Protein AF-A0A971UGU1-F1 (afdb_monomer)

Structure (mmCIF, N/CA/C/O backbone):
data_AF-A0A971UGU1-F1
#
_entry.id   AF-A0A971UGU1-F1
#
loop_
_atom_site.group_PDB
_atom_site.id
_atom_site.type_symbol
_atom_site.label_atom_id
_atom_site.label_alt_id
_atom_site.label_comp_id
_atom_site.label_asym_id
_atom_site.label_entity_id
_atom_site.label_seq_id
_atom_site.pdbx_PDB_ins_code
_atom_site.Cartn_x
_atom_site.Cartn_y
_atom_site.Cartn_z
_atom_site.occupancy
_atom_site.B_iso_or_equiv
_atom_site.auth_seq_id
_atom_site.auth_comp_id
_atom_site.auth_asym_id
_atom_site.auth_atom_id
_atom_site.pdbx_PDB_model_num
ATOM 1 N N . MET A 1 1 ? -2.431 -9.824 10.066 1.00 66.00 1 MET A N 1
ATOM 2 C CA . MET A 1 1 ? -1.929 -8.509 10.517 1.00 66.00 1 MET A CA 1
ATOM 3 C C . MET A 1 1 ? -3.116 -7.564 10.524 1.00 66.00 1 MET A C 1
ATOM 5 O O . MET A 1 1 ? -3.843 -7.579 9.539 1.00 66.00 1 MET A O 1
ATOM 9 N N . ASN A 1 2 ? -3.382 -6.864 11.628 1.00 77.38 2 ASN A N 1
ATO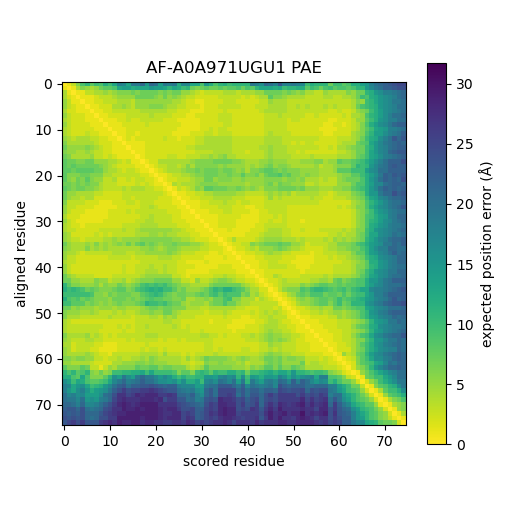M 10 C CA . ASN A 1 2 ? -4.512 -5.938 11.718 1.00 77.38 2 ASN A CA 1
ATOM 11 C C . ASN A 1 2 ? -3.994 -4.546 11.347 1.00 77.38 2 ASN A C 1
ATOM 13 O O . ASN A 1 2 ? -3.145 -4.025 12.063 1.00 77.38 2 ASN A O 1
ATOM 17 N N . VAL A 1 3 ? -4.415 -4.025 10.199 1.00 86.44 3 VAL A N 1
ATOM 18 C CA . VAL A 1 3 ? -3.965 -2.736 9.665 1.00 86.44 3 VAL A CA 1
ATOM 19 C C . VAL A 1 3 ? -5.171 -1.838 9.440 1.00 86.44 3 VAL A C 1
ATOM 21 O O . VAL A 1 3 ? -6.260 -2.337 9.155 1.00 86.44 3 VAL A O 1
ATOM 24 N N . GLN A 1 4 ? -4.993 -0.533 9.592 1.00 90.50 4 GLN A N 1
ATOM 25 C CA . GLN A 1 4 ? -6.066 0.453 9.534 1.00 90.50 4 GLN A CA 1
ATOM 26 C C . GLN A 1 4 ? -5.688 1.627 8.637 1.00 90.50 4 GLN A C 1
ATOM 28 O O . GLN A 1 4 ? -4.516 1.885 8.369 1.00 90.50 4 GLN A O 1
ATOM 33 N N . LYS A 1 5 ? -6.704 2.356 8.171 1.00 91.31 5 LYS A N 1
ATOM 34 C CA . LYS A 1 5 ? -6.504 3.614 7.452 1.00 91.31 5 LYS A CA 1
ATOM 35 C C . LYS A 1 5 ? -5.646 4.574 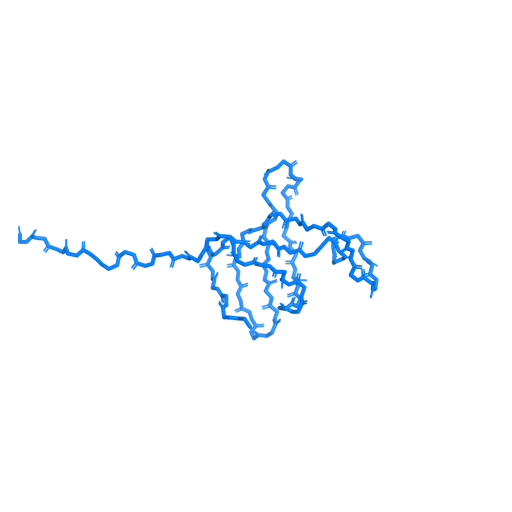8.285 1.00 91.31 5 LYS A C 1
ATOM 37 O O . LYS A 1 5 ? -5.923 4.778 9.462 1.00 91.31 5 LYS A O 1
ATOM 42 N N . GLY A 1 6 ? -4.642 5.171 7.652 1.00 89.88 6 GLY A N 1
ATOM 43 C CA . GLY A 1 6 ? -3.667 6.069 8.270 1.00 89.88 6 GLY A CA 1
ATOM 44 C C . GLY A 1 6 ? -2.418 5.371 8.815 1.00 89.88 6 GLY A C 1
ATOM 45 O O . GLY A 1 6 ? -1.446 6.054 9.136 1.00 89.88 6 GLY A O 1
ATOM 46 N N . ASP A 1 7 ? -2.392 4.035 8.892 1.00 90.62 7 ASP A N 1
ATOM 47 C CA . ASP A 1 7 ? -1.174 3.321 9.274 1.00 90.62 7 ASP A CA 1
ATOM 48 C C . ASP A 1 7 ? -0.093 3.496 8.207 1.00 90.62 7 ASP A C 1
ATOM 50 O O . ASP A 1 7 ? -0.352 3.444 6.999 1.00 90.62 7 ASP A O 1
ATOM 54 N N . ARG A 1 8 ? 1.155 3.617 8.663 1.00 91.50 8 ARG A N 1
ATOM 55 C CA . ARG A 1 8 ? 2.327 3.559 7.788 1.00 91.50 8 ARG A CA 1
ATOM 56 C C . ARG A 1 8 ? 2.891 2.154 7.802 1.00 91.50 8 ARG A C 1
ATOM 58 O O . ARG A 1 8 ? 3.204 1.611 8.864 1.00 91.50 8 ARG A O 1
ATOM 65 N N . VAL A 1 9 ? 3.056 1.572 6.625 1.00 92.19 9 VAL A N 1
ATOM 66 C CA . VAL A 1 9 ? 3.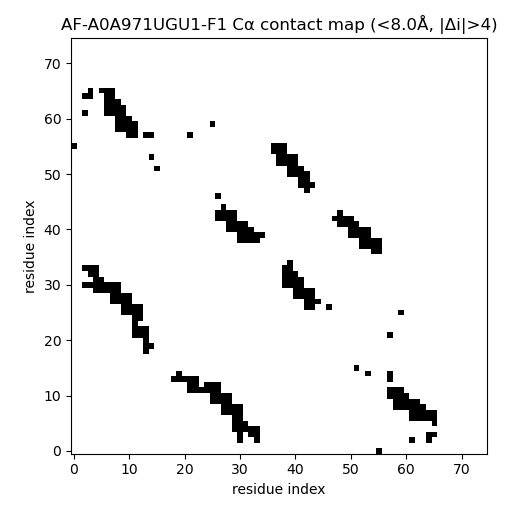468 0.183 6.428 1.00 92.19 9 VAL A CA 1
ATOM 67 C C . VAL A 1 9 ? 4.599 0.072 5.414 1.00 92.19 9 VAL A C 1
ATOM 69 O O . VAL A 1 9 ? 4.763 0.913 4.537 1.00 92.19 9 VAL A O 1
ATOM 72 N N . LEU A 1 10 ? 5.378 -0.998 5.520 1.00 93.19 10 LEU A N 1
ATOM 73 C CA . LEU A 1 10 ? 6.264 -1.464 4.463 1.00 93.19 10 LEU A CA 1
ATOM 74 C C . LEU A 1 10 ? 5.532 -2.536 3.665 1.00 93.19 10 LEU A C 1
ATOM 76 O O . LEU A 1 10 ? 5.180 -3.587 4.206 1.00 93.19 10 LEU A O 1
ATOM 80 N N . VAL A 1 11 ? 5.322 -2.270 2.382 1.00 92.75 11 VAL A N 1
ATOM 81 C CA . VAL A 1 11 ? 4.706 -3.212 1.447 1.00 92.75 11 VAL A CA 1
ATOM 82 C C . VAL A 1 11 ? 5.786 -3.749 0.530 1.00 92.75 11 VAL A C 1
ATOM 84 O O . VAL A 1 11 ? 6.593 -2.983 0.018 1.00 92.75 11 VAL A O 1
ATOM 87 N N . ASN A 1 12 ? 5.817 -5.055 0.303 1.00 94.44 12 ASN A N 1
ATOM 88 C CA . ASN A 1 12 ? 6.762 -5.655 -0.627 1.00 94.44 12 ASN A CA 1
ATOM 89 C C . ASN A 1 12 ? 6.676 -4.979 -2.006 1.00 94.44 12 ASN A C 1
ATOM 91 O O . ASN A 1 12 ? 5.580 -4.652 -2.460 1.00 94.44 12 ASN A O 1
ATOM 95 N N . VAL A 1 13 ? 7.801 -4.796 -2.705 1.00 91.88 13 VAL A N 1
ATOM 96 C CA . VAL A 1 13 ? 7.778 -4.115 -4.013 1.00 91.88 13 VAL A CA 1
ATOM 97 C C . VAL A 1 13 ? 7.096 -4.948 -5.117 1.00 91.88 13 VAL A C 1
ATOM 99 O O . VAL A 1 13 ? 6.674 -4.401 -6.131 1.00 91.88 13 VAL A O 1
ATOM 102 N N . ALA A 1 14 ? 6.922 -6.263 -4.924 1.00 91.94 14 ALA A N 1
ATOM 103 C CA . ALA A 1 14 ? 6.330 -7.178 -5.907 1.00 91.94 14 ALA A CA 1
ATOM 104 C C . ALA A 1 14 ? 5.019 -6.686 -6.574 1.00 91.94 14 ALA A C 1
ATOM 106 O O . ALA A 1 14 ? 4.989 -6.648 -7.807 1.00 91.94 14 ALA A O 1
ATOM 107 N N . PRO A 1 15 ? 3.969 -6.261 -5.836 1.00 87.94 15 PRO A N 1
ATOM 108 C CA . PRO A 1 15 ? 2.749 -5.696 -6.421 1.00 87.94 15 PRO A CA 1
ATOM 109 C C . PRO A 1 15 ? 2.968 -4.442 -7.279 1.00 87.94 15 PRO A C 1
ATOM 111 O O . PRO A 1 15 ? 2.205 -4.215 -8.212 1.00 87.94 15 PRO A O 1
ATOM 114 N N . PHE A 1 16 ? 4.008 -3.650 -7.012 1.00 87.25 16 PHE A N 1
ATOM 115 C CA . PHE A 1 16 ? 4.296 -2.416 -7.752 1.00 87.25 16 PHE A CA 1
ATOM 116 C C . PHE A 1 16 ? 4.993 -2.675 -9.092 1.00 87.25 16 PHE A C 1
ATOM 118 O O . PHE A 1 16 ? 4.867 -1.878 -10.016 1.00 87.25 16 PHE A O 1
ATOM 125 N N . ILE A 1 17 ? 5.710 -3.795 -9.207 1.00 88.69 17 ILE A N 1
ATOM 126 C CA . ILE A 1 17 ? 6.437 -4.200 -10.422 1.00 88.69 17 ILE A CA 1
ATOM 127 C C . ILE A 1 17 ? 5.774 -5.382 -11.144 1.00 88.69 17 ILE A C 1
ATOM 129 O O . ILE A 1 17 ? 6.404 -6.017 -11.987 1.00 88.69 17 ILE A O 1
ATOM 133 N N . ALA A 1 18 ? 4.531 -5.718 -10.782 1.00 87.38 18 ALA A N 1
ATOM 134 C CA . ALA A 1 18 ? 3.790 -6.870 -11.302 1.00 87.38 18 ALA A CA 1
ATOM 135 C C . ALA A 1 18 ? 4.550 -8.213 -11.188 1.00 87.38 18 ALA A C 1
ATOM 137 O O . ALA A 1 18 ? 4.429 -9.093 -12.042 1.00 87.38 18 ALA A O 1
ATOM 138 N N . SER A 1 19 ? 5.337 -8.394 -10.122 1.00 88.69 19 SER A N 1
ATOM 139 C CA . SER A 1 19 ? 6.071 -9.638 -9.878 1.00 88.69 19 SER A CA 1
ATOM 140 C C . SER A 1 19 ? 5.209 -10.649 -9.126 1.00 88.69 19 SER A C 1
ATOM 142 O O . SER A 1 19 ? 4.607 -10.339 -8.100 1.00 88.69 19 SER A O 1
ATOM 144 N N . ALA A 1 20 ? 5.215 -11.899 -9.589 1.00 87.56 20 ALA A N 1
ATOM 145 C CA . ALA A 1 20 ? 4.557 -13.012 -8.901 1.00 87.56 20 ALA A CA 1
ATOM 146 C C . ALA A 1 20 ? 5.332 -13.504 -7.661 1.00 87.56 20 ALA A C 1
ATOM 148 O O . ALA A 1 20 ? 4.846 -14.358 -6.922 1.00 87.56 20 ALA A O 1
ATOM 149 N N . ARG A 1 21 ? 6.558 -13.009 -7.437 1.00 90.12 21 ARG A N 1
ATOM 150 C CA . ARG A 1 21 ? 7.431 -13.432 -6.335 1.00 90.12 21 ARG A CA 1
ATOM 151 C C . ARG A 1 21 ? 7.716 -12.264 -5.404 1.00 90.12 21 ARG A C 1
ATOM 153 O O . ARG A 1 21 ? 8.028 -11.169 -5.871 1.00 90.12 21 ARG A O 1
ATOM 160 N N . ARG A 1 22 ? 7.706 -12.532 -4.093 1.00 89.50 22 ARG A N 1
ATOM 161 C CA . ARG A 1 22 ? 8.207 -11.591 -3.082 1.00 89.50 22 ARG A CA 1
ATOM 162 C C . ARG A 1 22 ? 9.641 -11.187 -3.404 1.00 89.50 22 ARG A C 1
ATOM 164 O O . ARG A 1 22 ? 10.482 -12.033 -3.703 1.00 89.50 22 ARG A O 1
ATOM 171 N N . GLN A 1 23 ? 9.887 -9.891 -3.337 1.00 92.38 23 GLN A N 1
ATOM 172 C CA . GLN A 1 23 ? 11.202 -9.289 -3.492 1.00 92.38 23 GLN A CA 1
ATOM 173 C C . GLN A 1 23 ? 11.832 -9.040 -2.118 1.00 92.38 23 GLN A C 1
ATOM 175 O O . GLN A 1 23 ? 11.155 -9.142 -1.094 1.00 92.38 23 GLN A O 1
ATOM 180 N N . ARG A 1 24 ? 13.134 -8.740 -2.092 1.00 90.69 24 ARG A N 1
ATOM 181 C CA . ARG A 1 24 ? 13.849 -8.402 -0.847 1.00 90.69 24 ARG A CA 1
ATOM 182 C C . ARG A 1 24 ? 13.543 -6.985 -0.362 1.00 90.69 24 ARG A C 1
ATOM 184 O O . ARG A 1 24 ? 13.701 -6.716 0.823 1.00 90.69 24 ARG A O 1
ATOM 191 N N . ASP A 1 25 ? 13.105 -6.125 -1.273 1.00 90.19 25 ASP A N 1
ATOM 192 C CA . ASP A 1 25 ? 12.828 -4.718 -1.020 1.00 90.19 25 ASP A CA 1
ATOM 193 C C . ASP A 1 25 ? 11.347 -4.472 -0.706 1.00 90.19 25 ASP A C 1
ATOM 195 O O . ASP A 1 25 ? 10.444 -5.136 -1.237 1.00 90.19 25 ASP A O 1
ATOM 199 N N . SER A 1 26 ? 11.105 -3.461 0.125 1.00 91.56 26 SER A N 1
ATOM 200 C CA . SER A 1 26 ? 9.770 -2.999 0.502 1.00 91.56 26 SER A CA 1
ATOM 201 C C . SER A 1 26 ? 9.676 -1.484 0.322 1.00 91.56 26 SER A C 1
ATOM 203 O O . SER A 1 26 ? 10.648 -0.755 0.514 1.00 91.56 26 SER A O 1
ATOM 205 N N . VAL A 1 27 ? 8.487 -1.012 -0.031 1.00 90.88 27 VAL A N 1
ATOM 206 C CA . VAL A 1 27 ? 8.166 0.390 -0.276 1.00 90.88 27 VAL A CA 1
ATOM 207 C C . VAL A 1 27 ? 7.390 0.941 0.924 1.00 90.88 27 VAL A C 1
ATOM 209 O O . VAL A 1 27 ? 6.414 0.308 1.350 1.00 90.88 27 VAL A O 1
ATOM 212 N N . PRO A 1 28 ? 7.790 2.094 1.490 1.00 91.88 28 PRO A N 1
ATOM 213 C CA . PRO A 1 28 ? 7.011 2.764 2.522 1.00 91.88 28 PRO A CA 1
ATOM 214 C C . PRO A 1 28 ? 5.704 3.278 1.925 1.00 91.88 28 PRO A C 1
ATOM 216 O O . PRO A 1 28 ? 5.702 4.002 0.928 1.00 91.88 28 PRO A O 1
ATOM 219 N N . CYS A 1 29 ? 4.592 2.889 2.536 1.00 92.62 29 CYS A N 1
ATOM 220 C CA . CYS A 1 29 ? 3.263 3.271 2.097 1.00 92.62 29 CYS A CA 1
ATOM 221 C C . CYS A 1 29 ? 2.381 3.687 3.277 1.00 92.62 29 CYS A C 1
ATOM 223 O O . CYS A 1 29 ? 2.563 3.222 4.401 1.00 92.62 29 CYS A O 1
ATOM 225 N N . GLU A 1 30 ? 1.392 4.525 3.001 1.00 93.56 30 GLU A N 1
ATOM 226 C CA . GLU A 1 30 ? 0.297 4.851 3.911 1.00 93.56 30 GLU A CA 1
ATOM 227 C C . GLU A 1 30 ? -0.969 4.115 3.486 1.00 93.56 30 GLU A C 1
ATOM 229 O O . GLU A 1 30 ? -1.269 4.015 2.297 1.00 93.56 30 GLU A O 1
ATOM 234 N N . ILE A 1 31 ? -1.721 3.590 4.447 1.00 93.06 31 ILE A N 1
ATOM 235 C CA . ILE A 1 31 ? -2.987 2.923 4.161 1.00 93.06 31 ILE A CA 1
ATOM 236 C C . ILE A 1 31 ? -4.088 3.963 3.979 1.00 93.06 31 ILE A C 1
ATOM 238 O O . ILE A 1 31 ? -4.460 4.663 4.916 1.00 93.06 31 ILE A O 1
ATOM 242 N N . LEU A 1 32 ? -4.671 4.009 2.786 1.00 93.50 32 LEU A N 1
ATOM 243 C CA . LEU A 1 32 ? -5.806 4.874 2.478 1.00 93.50 32 LEU A CA 1
ATOM 244 C C . LEU A 1 32 ? -7.144 4.211 2.806 1.00 93.50 32 LEU A C 1
ATOM 246 O O . LEU A 1 32 ? -8.088 4.888 3.217 1.00 93.50 32 LEU A O 1
ATOM 250 N N . GLU A 1 33 ? -7.234 2.896 2.602 1.00 94.25 33 GLU A N 1
ATOM 251 C CA . GLU A 1 33 ? -8.474 2.132 2.741 1.00 94.25 33 GLU A CA 1
ATOM 252 C C . GLU A 1 33 ? -8.184 0.650 3.005 1.00 94.25 33 GLU A C 1
ATOM 254 O O . GLU A 1 33 ? -7.179 0.108 2.542 1.00 94.25 33 GLU A O 1
ATOM 259 N N . VAL A 1 34 ? -9.076 -0.015 3.738 1.00 92.62 34 VAL A N 1
ATOM 260 C CA . VAL A 1 34 ? -9.022 -1.457 4.004 1.00 92.62 34 VAL A CA 1
ATOM 261 C C . VAL A 1 34 ? -10.361 -2.059 3.597 1.00 92.62 34 VAL A C 1
ATOM 263 O O . VAL A 1 34 ? -11.395 -1.660 4.124 1.00 92.62 34 VAL A O 1
ATOM 266 N N . ASP A 1 35 ? -10.324 -3.030 2.690 1.00 92.75 35 ASP A N 1
ATOM 267 C CA . ASP A 1 35 ? -11.482 -3.788 2.216 1.00 92.75 35 ASP A CA 1
ATOM 268 C C . ASP A 1 35 ? -11.217 -5.291 2.388 1.00 92.75 35 ASP A C 1
ATOM 270 O O . ASP A 1 35 ? -10.567 -5.950 1.568 1.00 92.75 35 ASP A O 1
ATOM 274 N N . GLY A 1 36 ? -11.657 -5.838 3.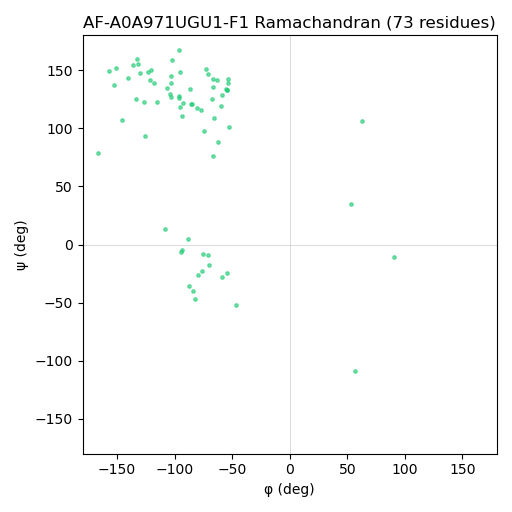524 1.00 89.12 36 GLY A N 1
ATOM 275 C CA . GLY A 1 36 ? -11.440 -7.239 3.884 1.00 89.12 36 GLY A CA 1
ATOM 276 C C . GLY A 1 36 ? -9.954 -7.622 3.903 1.00 89.12 36 GLY A C 1
ATOM 277 O O . GLY A 1 36 ? -9.207 -7.244 4.803 1.00 89.12 36 GLY A O 1
ATOM 278 N N . THR A 1 37 ? -9.519 -8.415 2.918 1.00 89.94 37 THR A N 1
ATOM 279 C CA . THR A 1 37 ? -8.115 -8.847 2.773 1.00 89.94 37 THR A CA 1
ATOM 280 C C . THR A 1 37 ? -7.289 -7.944 1.859 1.00 89.94 37 THR A C 1
ATOM 282 O O . THR A 1 37 ? -6.091 -8.189 1.687 1.00 89.94 37 THR A O 1
ATOM 285 N N . ARG A 1 38 ? -7.912 -6.952 1.221 1.00 93.25 38 ARG A N 1
ATOM 286 C CA . ARG A 1 38 ? -7.262 -5.988 0.335 1.00 93.25 38 ARG A CA 1
ATOM 287 C C . ARG A 1 38 ? -7.089 -4.662 1.059 1.00 93.25 38 ARG A C 1
ATOM 289 O O . ARG A 1 38 ? -7.910 -4.258 1.872 1.00 93.25 38 ARG A O 1
ATOM 296 N N . VAL A 1 39 ? -5.991 -3.993 0.759 1.00 93.62 39 VAL A N 1
ATOM 297 C CA . VAL A 1 39 ? -5.598 -2.735 1.380 1.00 93.62 39 VAL A CA 1
ATOM 298 C C . VAL A 1 39 ? -5.184 -1.794 0.264 1.00 93.62 39 VAL A C 1
ATOM 300 O O . VAL A 1 39 ? -4.337 -2.148 -0.558 1.00 93.62 39 VAL A O 1
ATOM 303 N N . ARG A 1 40 ? -5.793 -0.613 0.212 1.00 95.06 40 ARG A N 1
ATOM 304 C CA . ARG A 1 40 ? -5.376 0.456 -0.686 1.00 95.06 40 ARG A CA 1
ATOM 305 C C . ARG A 1 40 ? -4.273 1.233 -0.001 1.00 95.06 40 ARG A C 1
ATOM 307 O O . ARG A 1 40 ? -4.480 1.773 1.085 1.00 95.06 40 ARG A O 1
ATOM 314 N N . VAL A 1 41 ? -3.115 1.285 -0.637 1.00 93.62 41 VAL A N 1
ATOM 315 C CA . VAL A 1 41 ? -1.938 1.965 -0.107 1.00 93.62 41 VAL A CA 1
ATOM 316 C C . VAL A 1 41 ? -1.479 3.055 -1.064 1.00 93.62 41 VAL A C 1
ATOM 318 O O . VAL A 1 41 ? -1.527 2.856 -2.277 1.00 93.62 41 VAL A O 1
ATOM 321 N N . ALA A 1 42 ? -1.034 4.179 -0.514 1.00 93.94 42 ALA A N 1
ATOM 322 C CA . ALA A 1 42 ? -0.333 5.236 -1.230 1.00 93.94 42 ALA A CA 1
ATOM 323 C C . ALA A 1 42 ? 1.159 5.144 -0.918 1.00 93.94 42 ALA A C 1
ATOM 325 O O . ALA A 1 42 ? 1.549 5.110 0.251 1.00 93.94 42 ALA A O 1
ATOM 326 N N . THR A 1 43 ? 2.003 5.087 -1.941 1.00 91.69 43 THR A N 1
ATOM 327 C CA . THR A 1 43 ? 3.461 5.153 -1.767 1.00 91.69 43 THR A CA 1
ATOM 328 C C . THR A 1 43 ? 3.881 6.500 -1.179 1.00 91.69 43 THR A C 1
ATOM 330 O O . THR A 1 43 ? 3.340 7.543 -1.535 1.00 91.69 43 THR A O 1
ATOM 333 N N . GLN A 1 44 ? 4.875 6.489 -0.290 1.00 87.12 44 GLN A N 1
ATOM 334 C CA . GLN A 1 44 ? 5.449 7.709 0.282 1.00 87.12 44 GLN A CA 1
ATOM 335 C C . GLN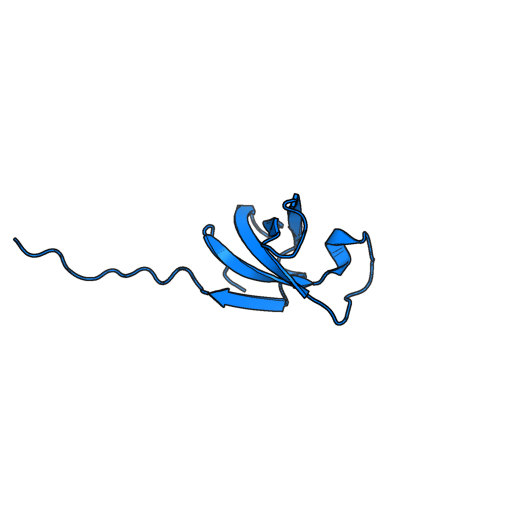 A 1 44 ? 6.788 8.074 -0.368 1.00 87.12 44 GLN A C 1
ATOM 337 O O . GLN A 1 44 ? 7.484 7.229 -0.938 1.00 87.12 44 GLN A O 1
ATOM 342 N N . ALA A 1 45 ? 7.171 9.349 -0.249 1.00 76.31 45 ALA A N 1
ATOM 343 C CA . ALA A 1 45 ? 8.474 9.835 -0.691 1.00 76.31 45 ALA A CA 1
ATOM 344 C C . ALA A 1 45 ? 9.615 8.996 -0.068 1.00 76.31 45 ALA A C 1
ATOM 346 O O . ALA A 1 45 ? 9.543 8.650 1.115 1.00 76.31 45 ALA A O 1
ATOM 347 N N . PRO A 1 46 ? 10.673 8.660 -0.831 1.00 77.62 46 PRO A N 1
ATOM 348 C CA . PRO A 1 46 ? 11.056 9.215 -2.136 1.00 77.62 46 PRO A CA 1
ATOM 349 C C . PRO A 1 46 ? 10.422 8.518 -3.354 1.00 77.62 46 PRO A C 1
ATOM 351 O O . PRO A 1 46 ? 10.775 8.830 -4.490 1.00 77.62 46 PRO A O 1
ATOM 354 N N . CYS A 1 47 ? 9.520 7.557 -3.154 1.00 77.25 47 CYS A N 1
ATOM 355 C CA . CYS A 1 47 ? 8.849 6.884 -4.260 1.00 77.25 47 CYS A CA 1
ATOM 356 C C . CYS A 1 47 ? 7.825 7.817 -4.924 1.00 77.25 47 CYS A C 1
ATOM 358 O O . CYS A 1 47 ? 7.260 8.700 -4.280 1.00 77.25 47 CYS A O 1
ATOM 360 N N . ARG A 1 48 ? 7.578 7.619 -6.227 1.00 80.88 48 ARG A N 1
ATOM 361 C CA . ARG A 1 48 ? 6.502 8.322 -6.940 1.00 80.88 48 ARG A CA 1
ATOM 362 C C . ARG A 1 48 ? 5.175 8.006 -6.257 1.00 80.88 48 ARG A C 1
ATOM 364 O O . ARG A 1 48 ? 4.882 6.825 -6.082 1.00 80.88 48 ARG A O 1
ATOM 371 N N . GLU A 1 49 ? 4.408 9.039 -5.920 1.00 83.81 49 GLU A N 1
ATOM 372 C CA . GLU A 1 49 ? 3.077 8.906 -5.323 1.00 83.81 49 GLU A CA 1
ATOM 373 C C . GLU A 1 49 ? 2.158 8.129 -6.275 1.00 83.81 49 GLU A C 1
ATOM 375 O O . GLU A 1 49 ? 1.972 8.497 -7.440 1.00 83.81 49 GLU A O 1
ATOM 380 N N . MET A 1 50 ? 1.669 6.991 -5.796 1.00 87.62 50 MET A N 1
ATOM 381 C CA . MET A 1 50 ? 0.795 6.086 -6.523 1.00 87.62 50 MET A CA 1
ATOM 382 C C . MET A 1 50 ? -0.068 5.309 -5.537 1.00 87.62 50 MET A C 1
ATOM 384 O O . MET A 1 50 ? 0.431 4.771 -4.546 1.00 87.62 50 MET A O 1
ATOM 388 N N . ASP A 1 51 ? -1.340 5.177 -5.892 1.00 92.25 51 ASP A N 1
ATOM 389 C CA . ASP A 1 51 ? -2.311 4.387 -5.154 1.00 92.25 51 ASP A CA 1
ATOM 390 C C . ASP A 1 51 ? -2.438 2.996 -5.768 1.00 92.25 51 ASP A C 1
ATOM 392 O O . ASP A 1 51 ? -2.708 2.853 -6.963 1.00 92.25 51 ASP A O 1
ATOM 396 N N . VAL A 1 52 ? -2.307 1.956 -4.949 1.00 91.31 52 VAL A N 1
ATOM 397 C CA . VAL A 1 52 ? -2.476 0.573 -5.402 1.00 91.31 52 VAL A CA 1
ATOM 398 C C . VAL A 1 52 ? -3.213 -0.267 -4.369 1.00 91.31 52 VAL A C 1
ATOM 400 O O . VAL A 1 52 ? -3.032 -0.124 -3.161 1.00 91.31 52 VAL A O 1
ATOM 403 N N . TRP A 1 53 ? -4.052 -1.177 -4.857 1.00 94.06 53 TRP A N 1
ATOM 404 C CA . TRP A 1 53 ? -4.656 -2.218 -4.039 1.00 94.06 53 TRP A CA 1
ATOM 405 C C . TRP A 1 53 ? -3.708 -3.405 -3.924 1.00 94.06 53 TRP A C 1
ATOM 407 O O . TRP A 1 53 ? -3.365 -4.039 -4.922 1.00 94.06 53 TRP A O 1
ATOM 417 N N . VAL A 1 54 ? -3.329 -3.745 -2.698 1.00 93.25 54 VAL A N 1
ATOM 418 C CA . VAL A 1 54 ? -2.498 -4.910 -2.392 1.00 93.25 54 VAL A CA 1
ATOM 419 C C . VAL A 1 54 ? -3.237 -5.854 -1.462 1.00 93.25 54 VAL A C 1
ATOM 421 O O . VAL A 1 54 ? -4.068 -5.446 -0.656 1.00 93.25 54 VAL A O 1
ATOM 424 N N . GLN A 1 55 ? -2.945 -7.147 -1.559 1.00 92.62 55 GLN A N 1
ATOM 425 C CA . GLN A 1 55 ? -3.384 -8.075 -0.520 1.00 92.62 55 GLN A CA 1
ATOM 426 C C . GLN A 1 55 ? -2.585 -7.841 0.766 1.00 92.62 55 GLN A C 1
ATOM 428 O O . GLN A 1 55 ? -1.391 -7.544 0.715 1.00 92.62 55 GLN A O 1
ATOM 433 N N . ASN A 1 56 ? -3.225 -8.045 1.917 1.00 89.69 56 ASN A N 1
ATOM 434 C CA . ASN A 1 56 ? -2.593 -7.931 3.234 1.00 89.69 56 ASN A CA 1
ATOM 435 C C . ASN A 1 56 ? -1.338 -8.812 3.388 1.00 89.69 56 ASN A C 1
ATOM 437 O O . ASN A 1 56 ? -0.451 -8.499 4.176 1.00 89.69 56 ASN A O 1
ATOM 441 N N . CYS A 1 57 ? -1.237 -9.889 2.607 1.00 90.81 57 CYS A N 1
ATOM 442 C CA . CYS A 1 57 ? -0.107 -1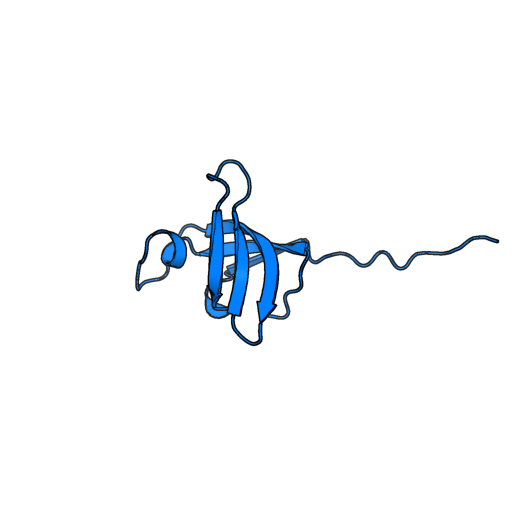0.801 2.587 1.00 90.81 57 CYS A CA 1
ATOM 443 C C . CYS A 1 57 ? 1.146 -10.191 1.949 1.00 90.81 57 CYS A C 1
ATOM 445 O O . CYS A 1 57 ? 2.197 -10.811 2.035 1.00 90.81 57 CYS A O 1
ATOM 447 N N . TRP A 1 58 ? 1.075 -9.010 1.329 1.00 92.88 58 TRP A N 1
ATOM 448 C CA . TRP A 1 58 ? 2.241 -8.274 0.823 1.00 92.88 58 TRP A CA 1
ATOM 449 C C . TRP A 1 58 ? 2.772 -7.237 1.809 1.00 92.88 58 TRP A C 1
ATOM 451 O O . TRP A 1 58 ? 3.819 -6.646 1.560 1.00 92.88 58 TRP A O 1
ATOM 461 N N . ILE A 1 59 ? 2.073 -7.015 2.921 1.00 91.44 59 ILE A N 1
ATOM 462 C CA . ILE A 1 59 ? 2.530 -6.122 3.980 1.00 91.44 59 ILE A CA 1
ATOM 463 C C . ILE A 1 59 ? 3.598 -6.865 4.781 1.00 91.44 59 ILE A C 1
ATOM 465 O O . ILE A 1 59 ? 3.320 -7.893 5.400 1.00 91.44 59 ILE A O 1
ATOM 469 N N . ASP A 1 60 ? 4.827 -6.356 4.746 1.00 90.94 60 ASP A N 1
ATOM 470 C CA . ASP A 1 60 ? 5.955 -6.948 5.459 1.00 90.94 60 ASP A CA 1
ATOM 471 C C . ASP A 1 60 ? 5.961 -6.504 6.924 1.00 90.94 60 ASP A C 1
ATOM 473 O O . ASP A 1 60 ? 6.128 -7.334 7.821 1.00 90.94 60 ASP A O 1
ATOM 477 N N . ARG A 1 61 ? 5.781 -5.199 7.186 1.00 87.81 61 ARG A N 1
ATOM 478 C CA . ARG A 1 61 ? 5.798 -4.619 8.542 1.00 87.81 61 ARG A CA 1
ATOM 479 C C . ARG A 1 61 ? 4.913 -3.381 8.655 1.00 87.81 61 ARG A C 1
ATOM 481 O O . ARG A 1 61 ? 4.766 -2.635 7.694 1.00 87.81 61 ARG A O 1
ATOM 488 N N . VAL A 1 62 ? 4.398 -3.122 9.854 1.00 86.06 62 VAL A N 1
ATOM 489 C CA . VAL A 1 62 ? 3.783 -1.836 10.220 1.00 86.06 62 VAL A CA 1
ATOM 490 C C . VAL A 1 62 ? 4.871 -0.969 10.855 1.00 86.06 62 VAL A C 1
ATOM 492 O O . VAL A 1 62 ? 5.512 -1.396 11.812 1.00 86.06 62 VAL A O 1
ATOM 495 N N . LEU A 1 63 ? 5.122 0.209 10.283 1.00 82.56 63 LEU A N 1
ATOM 496 C CA . LEU A 1 63 ? 6.113 1.183 10.759 1.00 82.56 63 LEU A CA 1
ATOM 497 C C . LEU A 1 63 ? 5.539 2.073 11.855 1.00 82.56 63 LEU A C 1
ATOM 499 O O . LEU A 1 63 ? 6.216 2.421 12.818 1.00 82.56 63 LEU A O 1
ATOM 503 N N . THR A 1 64 ? 4.284 2.467 11.693 1.00 76.81 64 THR A N 1
ATOM 504 C CA . THR A 1 64 ? 3.557 3.264 12.671 1.00 76.81 64 THR A CA 1
ATOM 505 C C . THR A 1 64 ? 2.119 2.802 12.610 1.00 76.81 64 THR A C 1
ATOM 507 O O . THR A 1 64 ? 1.431 3.056 11.623 1.00 76.81 64 THR A O 1
ATOM 510 N N . ALA A 1 65 ? 1.701 2.074 13.643 1.00 65.31 65 ALA A N 1
ATOM 511 C CA . ALA A 1 65 ? 0.285 1.926 13.915 1.00 65.31 65 ALA A CA 1
ATOM 512 C C . ALA A 1 65 ? -0.216 3.311 14.316 1.00 65.31 65 ALA A C 1
ATOM 514 O O . AL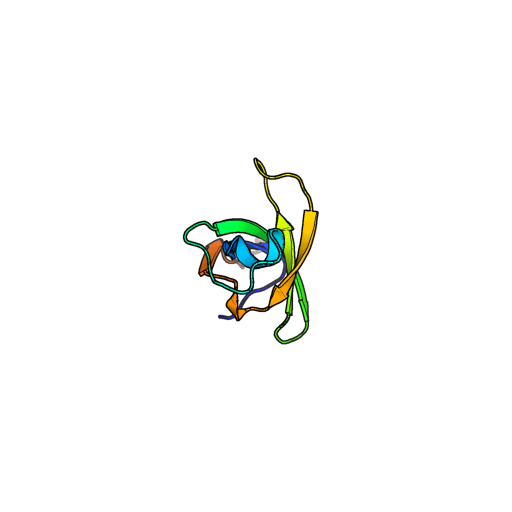A A 1 65 ? 0.465 4.002 15.081 1.00 65.31 65 ALA A O 1
ATOM 515 N N . HIS A 1 66 ? -1.356 3.728 13.785 1.00 56.56 66 HIS A N 1
ATOM 516 C CA . HIS A 1 66 ? -2.038 4.929 14.215 1.00 56.56 66 HIS A CA 1
ATOM 517 C C . HIS A 1 66 ? -2.217 4.844 15.737 1.00 56.56 66 HIS A C 1
ATOM 519 O O . HIS A 1 66 ? -3.049 4.097 16.257 1.00 56.56 66 HIS A O 1
ATOM 525 N N . ASN A 1 67 ? -1.348 5.546 16.468 1.00 46.03 67 ASN A N 1
ATOM 526 C CA . ASN A 1 67 ? -1.370 5.572 17.914 1.00 46.03 67 ASN A CA 1
ATOM 527 C C . ASN A 1 67 ? -2.561 6.456 18.264 1.00 46.03 67 ASN A C 1
ATOM 529 O O . ASN A 1 67 ? -2.479 7.682 18.192 1.00 46.03 67 ASN A O 1
ATOM 533 N N . ASN A 1 68 ? -3.692 5.820 18.554 1.00 45.06 68 ASN A N 1
ATOM 534 C CA . ASN A 1 68 ? -4.864 6.486 19.083 1.00 45.06 68 ASN A CA 1
ATOM 535 C C . ASN A 1 68 ? -4.461 7.066 20.445 1.00 45.06 68 ASN A C 1
ATOM 537 O O . ASN A 1 68 ? -4.572 6.395 21.470 1.00 45.06 68 ASN A O 1
ATOM 541 N N . PHE A 1 69 ? -3.935 8.293 20.459 1.00 46.97 69 PHE A N 1
ATOM 542 C CA . PHE A 1 69 ? -3.835 9.104 21.666 1.00 46.97 69 PHE A CA 1
ATOM 543 C C . PHE A 1 69 ? -5.267 9.443 22.098 1.00 46.97 69 PHE A C 1
ATOM 545 O O . PHE A 1 69 ? -5.771 10.544 21.907 1.00 46.97 69 PHE A O 1
ATOM 552 N N . GLY A 1 70 ? -5.941 8.458 22.689 1.00 51.44 70 GLY A N 1
ATOM 553 C CA . GLY A 1 70 ? -6.897 8.724 23.743 1.00 51.44 70 GLY A CA 1
ATOM 554 C C . GLY A 1 70 ? -6.099 9.277 24.915 1.00 51.44 70 GLY A C 1
ATOM 555 O O . GLY A 1 70 ? -5.305 8.563 25.523 1.00 51.44 70 GLY A O 1
ATOM 556 N N . GLY A 1 71 ? -6.263 10.566 25.183 1.00 43.12 71 GLY A N 1
ATOM 557 C CA . GLY A 1 71 ? -5.504 11.258 26.210 1.00 43.12 71 GLY A CA 1
ATOM 558 C C . GLY A 1 71 ? -6.103 12.613 26.539 1.00 43.12 71 GLY A C 1
ATOM 559 O O . GLY A 1 71 ? -5.560 13.627 26.134 1.00 43.12 71 GLY A O 1
ATOM 560 N N . ILE A 1 72 ? -7.176 12.568 27.333 1.00 51.53 72 ILE A N 1
ATOM 561 C CA . ILE A 1 72 ? -7.651 13.576 28.294 1.00 51.53 72 ILE A CA 1
ATOM 562 C C . ILE A 1 72 ? -8.086 14.964 27.789 1.00 51.53 72 ILE A C 1
ATOM 564 O O . ILE A 1 72 ? -7.301 15.867 27.534 1.00 51.53 72 ILE A O 1
ATOM 568 N N . ASN A 1 73 ? -9.407 15.131 27.816 1.00 50.84 73 ASN A N 1
ATOM 569 C CA . ASN A 1 73 ? -10.109 16.381 28.083 1.00 50.84 73 ASN A CA 1
ATOM 570 C C . ASN A 1 73 ? -9.643 16.961 29.441 1.00 50.84 73 ASN A C 1
ATOM 572 O O . ASN A 1 73 ? -9.645 16.210 30.424 1.00 50.84 73 ASN A O 1
ATOM 576 N N . PRO A 1 74 ? -9.322 18.259 29.549 1.00 57.44 74 PRO A N 1
ATOM 577 C CA . PRO A 1 74 ? -9.578 18.991 30.778 1.00 57.44 74 PRO A CA 1
ATOM 578 C C . PRO A 1 74 ? -10.609 20.100 30.524 1.00 57.44 74 PRO A C 1
ATOM 580 O O . PRO A 1 74 ? -10.422 20.930 29.640 1.00 57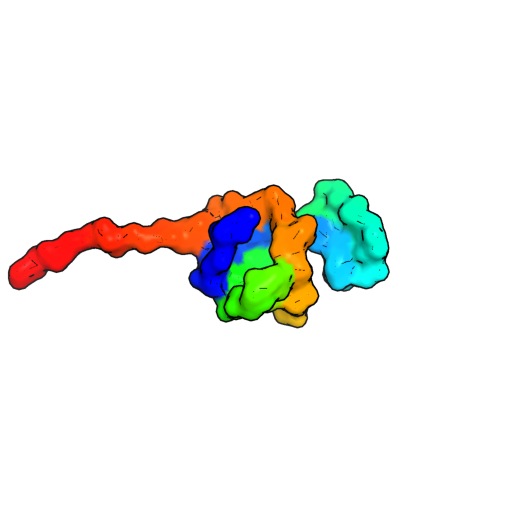.44 74 PRO A O 1
ATOM 583 N N . ALA A 1 75 ? -11.684 19.995 31.314 1.00 58.38 75 ALA A N 1
ATOM 584 C CA . ALA A 1 75 ? -12.730 20.957 31.685 1.00 58.38 75 ALA A CA 1
ATOM 585 C C . ALA A 1 75 ? -12.738 22.352 31.035 1.00 58.38 75 ALA A C 1
ATOM 587 O O . ALA A 1 75 ? -11.725 23.076 31.149 1.00 58.38 75 ALA A O 1
#

Sequence (75 aa):
MNVQKGDRVLVNVAPFIASARRQRDSVPCEILEVDGTRVRVATQAPCREMDVWVQNCWIDRVLTAHNNFGGINPA

Radius of gyration: 13.89 Å; Cα contacts (8 Å, |Δi|>4): 143; chains: 1; bounding box: 27×34×43 Å

pLDDT: mean 83.77, std 14.29, range [43.12, 95.06]

Foldseek 3Di:
DDADAQWWFWFFCCQVVVHPDGDPHTFTWGFHDDDPQWTWTFTDPPDDTDTDIDGVVRTPGTPDGPPPPPDDDDD

Mean predicted aligned error: 7.6 Å

Nearest PDB structures (foldseek):
  6a7k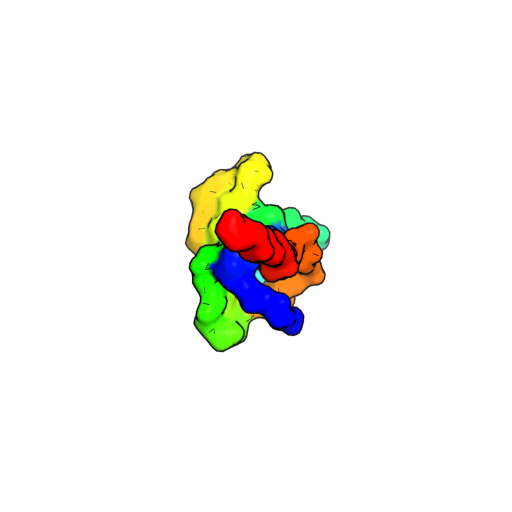-assembly3_B  TM=7.636E-01  e=5.559E-02  Thermosynechococcus vestitus BP-1
  3c4s-assembly2_B  TM=7.702E-01  e=2.380E-01  Synechocystis sp. PCC 6803
  8hl4-assembly1_L21E  TM=6.849E-01  e=1.984E-01  Sulfolobus acidocaldarius DSM 639
  9e7f-assembly1_AS  TM=6.489E-01  e=1.557E-01  Pyrobaculum calidifontis JCM 11548
  8hkz-assembly1_L21E  TM=6.643E-01  e=2.686E-01  Sulfolobus acidocaldarius DSM 639

Solvent-accessible surface area (backbone atoms only — not comparable to full-atom values): 4569 Å² total; per-residue (Å²): 134,94,79,53,65,67,19,32,29,29,29,39,41,17,78,80,70,75,43,96,52,88,53,96,52,62,43,54,25,36,27,72,39,72,57,92,63,35,31,33,30,33,38,38,83,94,49,76,77,48,78,46,80,38,53,58,87,44,52,76,45,75,77,38,70,70,75,79,77,81,75,78,88,78,135

Secondary structure (DSSP, 8-state):
----TT-EEEEESGGGGT-SS--S-EEEEEEEEEETTEEEEEEPTTSPP-EEEEEGGGEEEEEE-----------